Protein AF-A0A1B7W3X8-F1 (afdb_monomer_lite)

Radius of gyration: 17.3 Å; chains: 1; bounding box: 36×25×47 Å

Foldseek 3Di:
DDPVVQVVVCVVPNDCVVCVVCLVVVLVVLVVCLVCVVVLVVVCVVVVPPQLLVVQVVSQVVCVVVVHDRRDDDPSNPDDPPD

Secondary structure (DSSP, 8-state):
--HHHHHHHHHHS--HHHHHHHHHHHHHHHHHHHH-HHHHHHHHHHHT-S-HHHHHHHHHHHHHHTTPPPP---TGGG-----

Structure (mmCIF, N/CA/C/O backbone):
data_AF-A0A1B7W3X8-F1
#
_entry.id   AF-A0A1B7W3X8-F1
#
loop_
_atom_site.group_PDB
_atom_site.id
_atom_site.type_symbol
_atom_site.label_atom_id
_atom_site.label_alt_id
_atom_site.label_comp_id
_atom_site.label_asym_id
_atom_site.label_entity_id
_atom_site.label_seq_id
_atom_site.pdbx_PDB_ins_code
_atom_site.Cartn_x
_atom_site.Cartn_y
_atom_site.Cartn_z
_atom_site.occupancy
_atom_site.B_iso_or_equiv
_atom_site.auth_seq_id
_atom_site.auth_comp_id
_atom_site.auth_asym_id
_atom_site.auth_atom_id
_atom_site.pdbx_PDB_model_num
ATOM 1 N N . ILE A 1 1 ? 11.722 -10.213 -20.049 1.00 61.59 1 ILE A N 1
ATOM 2 C CA . ILE A 1 1 ? 11.130 -9.925 -21.380 1.00 61.59 1 ILE A CA 1
ATOM 3 C C . ILE A 1 1 ? 12.254 -10.020 -22.414 1.00 61.59 1 ILE A C 1
ATOM 5 O O . ILE A 1 1 ? 13.324 -9.500 -22.116 1.00 61.59 1 ILE A O 1
ATOM 9 N N . PRO A 1 2 ? 12.081 -10.709 -23.557 1.00 84.06 2 PRO A N 1
ATOM 10 C CA . PRO A 1 2 ? 13.113 -10.804 -24.593 1.00 84.06 2 PRO A CA 1
ATOM 11 C C . PRO A 1 2 ? 13.445 -9.437 -25.200 1.00 84.06 2 PRO A C 1
ATOM 13 O O . PRO A 1 2 ? 12.538 -8.680 -25.540 1.00 84.06 2 PRO A O 1
ATOM 16 N N . GLN A 1 3 ? 14.732 -9.150 -25.395 1.00 76.19 3 GLN A N 1
ATOM 17 C CA . GLN A 1 3 ? 15.209 -7.849 -25.878 1.00 76.19 3 GLN A CA 1
ATOM 18 C C . GLN A 1 3 ? 14.606 -7.462 -27.240 1.00 76.19 3 GLN A C 1
ATOM 20 O O . GLN A 1 3 ? 14.135 -6.342 -27.416 1.00 76.19 3 GLN A O 1
ATOM 25 N N . ALA A 1 4 ? 14.488 -8.427 -28.155 1.00 83.38 4 ALA A N 1
ATOM 26 C CA . ALA A 1 4 ? 13.883 -8.224 -29.471 1.00 83.38 4 ALA A CA 1
ATOM 27 C C . ALA A 1 4 ? 12.399 -7.800 -29.412 1.00 83.38 4 ALA A C 1
ATOM 29 O O . ALA A 1 4 ? 11.915 -7.092 -30.293 1.00 83.38 4 ALA A O 1
ATOM 30 N N . ALA A 1 5 ? 11.662 -8.217 -28.376 1.00 78.06 5 ALA A N 1
ATOM 31 C CA . ALA A 1 5 ? 10.271 -7.805 -28.186 1.00 78.06 5 ALA A CA 1
ATOM 32 C C . ALA A 1 5 ? 10.176 -6.358 -27.681 1.00 78.06 5 ALA A C 1
ATOM 34 O O . ALA A 1 5 ? 9.273 -5.629 -28.085 1.00 78.06 5 ALA A O 1
ATOM 35 N N . ILE A 1 6 ? 11.128 -5.942 -26.840 1.00 74.31 6 ILE A N 1
ATOM 36 C CA . ILE A 1 6 ? 11.230 -4.570 -26.333 1.00 74.31 6 ILE A CA 1
ATOM 37 C C . ILE A 1 6 ? 11.589 -3.619 -27.478 1.00 74.31 6 ILE A C 1
ATOM 39 O O . ILE A 1 6 ? 10.914 -2.618 -27.666 1.00 74.31 6 ILE A O 1
ATOM 43 N N . GLU A 1 7 ? 12.587 -3.964 -28.293 1.00 82.38 7 GLU A N 1
ATOM 44 C CA . GLU A 1 7 ? 13.025 -3.148 -29.436 1.00 82.38 7 GLU A CA 1
ATOM 45 C C . GLU A 1 7 ? 11.928 -2.968 -30.486 1.00 82.38 7 GLU A C 1
ATOM 47 O O . GLU A 1 7 ? 11.724 -1.864 -30.986 1.00 82.38 7 GLU A O 1
ATOM 52 N N . LYS A 1 8 ? 11.172 -4.032 -30.780 1.00 83.38 8 LYS A N 1
ATOM 53 C CA . LYS A 1 8 ? 10.024 -3.962 -31.691 1.00 83.38 8 LYS A CA 1
ATOM 54 C C . LYS A 1 8 ? 8.920 -3.045 -31.159 1.00 83.38 8 LYS A C 1
ATOM 56 O O . LYS A 1 8 ? 8.273 -2.358 -31.944 1.00 83.38 8 LYS A O 1
ATOM 61 N N . ALA A 1 9 ? 8.687 -3.059 -29.847 1.00 80.31 9 ALA A N 1
ATOM 62 C CA . ALA A 1 9 ? 7.703 -2.191 -29.219 1.00 80.31 9 ALA A CA 1
ATOM 63 C C . ALA A 1 9 ? 8.182 -0.729 -29.238 1.00 80.31 9 ALA A C 1
ATOM 65 O O . ALA A 1 9 ? 7.456 0.114 -29.753 1.00 80.31 9 ALA A O 1
ATOM 66 N N . GLU A 1 10 ? 9.429 -0.464 -28.824 1.00 81.06 10 GLU A N 1
ATOM 67 C CA . GLU A 1 10 ? 10.058 0.869 -28.860 1.00 81.06 10 GLU A CA 1
ATOM 68 C C . GLU A 1 10 ? 10.071 1.497 -30.257 1.00 81.06 10 GLU A C 1
ATOM 70 O O . GLU A 1 10 ? 9.853 2.700 -30.395 1.00 81.06 10 GLU A O 1
ATOM 75 N N . SER A 1 11 ? 10.321 0.704 -31.307 1.00 80.88 11 SER A N 1
ATOM 76 C CA . SER A 1 11 ? 10.344 1.220 -32.680 1.00 80.88 11 SER A CA 1
ATOM 77 C C . SER A 1 11 ? 8.951 1.566 -33.212 1.00 80.88 11 SER A C 1
ATOM 79 O O . SER A 1 11 ? 8.848 2.336 -34.166 1.00 80.88 11 SER A O 1
ATOM 81 N N . ALA A 1 12 ? 7.894 0.963 -32.663 1.00 81.88 12 ALA A N 1
ATOM 82 C CA . ALA A 1 12 ? 6.515 1.244 -33.047 1.00 81.88 12 ALA A CA 1
ATOM 83 C C . ALA A 1 12 ? 5.954 2.441 -32.265 1.00 81.88 12 ALA A C 1
ATOM 85 O O . ALA A 1 12 ? 5.205 3.244 -32.819 1.00 81.88 12 ALA A O 1
ATOM 86 N N . TYR A 1 13 ? 6.317 2.557 -30.986 1.00 66.62 13 TYR A N 1
ATOM 87 C CA . TYR A 1 13 ? 6.010 3.681 -30.107 1.00 66.62 13 TYR A CA 1
ATOM 88 C C . TYR A 1 13 ? 6.951 3.645 -28.889 1.00 66.62 13 TYR A C 1
ATOM 90 O O . TYR A 1 13 ? 7.261 2.564 -28.401 1.00 66.62 13 TYR A O 1
ATOM 98 N N . PRO A 1 14 ? 7.399 4.788 -28.345 1.00 70.94 14 PRO A N 1
ATOM 99 C CA . PRO A 1 14 ? 8.248 4.783 -27.156 1.00 70.94 14 PRO A CA 1
ATOM 100 C C . PRO A 1 14 ? 7.473 4.240 -25.946 1.00 70.94 14 PRO A C 1
ATOM 102 O O . PRO A 1 14 ? 6.487 4.841 -25.519 1.00 70.94 14 PRO A O 1
ATOM 105 N N . VAL A 1 15 ? 7.914 3.111 -25.386 1.00 71.50 15 VAL A N 1
ATOM 106 C CA . VAL A 1 15 ? 7.230 2.384 -24.296 1.00 71.50 15 VAL A CA 1
ATOM 107 C C . VAL A 1 15 ? 8.010 2.482 -22.987 1.00 71.50 15 VAL A C 1
ATOM 109 O O . VAL A 1 15 ? 7.423 2.598 -21.914 1.00 71.50 15 VAL A O 1
ATOM 112 N N . ILE A 1 16 ? 9.339 2.502 -23.057 1.00 69.44 16 ILE A N 1
ATOM 113 C CA . ILE A 1 16 ? 10.252 2.480 -21.920 1.00 69.44 16 ILE A CA 1
ATOM 114 C C . ILE A 1 16 ? 10.155 3.775 -21.123 1.00 69.44 16 ILE A C 1
ATOM 116 O O . ILE A 1 16 ? 10.146 3.719 -19.902 1.00 69.44 16 ILE A O 1
ATOM 120 N N . GLU A 1 17 ? 10.098 4.935 -21.772 1.00 67.56 17 GLU A N 1
ATOM 121 C CA . GLU A 1 17 ? 9.987 6.242 -21.102 1.00 67.56 17 GLU A CA 1
ATOM 122 C C . GLU A 1 17 ? 8.661 6.385 -20.326 1.00 67.56 17 GLU A C 1
ATOM 124 O O . GLU A 1 17 ? 8.706 6.687 -19.129 1.00 67.56 17 GLU A O 1
ATOM 129 N N . PRO A 1 18 ? 7.489 6.096 -20.931 1.00 63.84 18 PRO A N 1
ATOM 130 C CA . PRO A 1 18 ? 6.217 6.054 -20.211 1.00 63.84 18 PRO A CA 1
ATOM 131 C C . PRO A 1 18 ? 6.200 5.033 -19.073 1.00 63.84 18 PRO A C 1
ATOM 133 O O . PRO A 1 18 ? 5.788 5.373 -17.967 1.00 63.84 18 PRO A O 1
ATOM 136 N N . LEU A 1 19 ? 6.710 3.816 -19.296 1.00 60.69 19 LEU A N 1
ATOM 137 C CA . LEU A 1 19 ? 6.788 2.783 -18.257 1.00 60.69 19 LEU A CA 1
ATOM 138 C C . LEU A 1 19 ? 7.732 3.190 -17.119 1.00 60.69 19 LEU A C 1
ATOM 140 O O . LEU A 1 19 ? 7.397 3.035 -15.950 1.00 60.69 19 LEU A O 1
ATOM 144 N N . LYS A 1 20 ? 8.891 3.775 -17.434 1.00 60.84 20 LYS A N 1
ATOM 145 C CA . LYS A 1 20 ? 9.841 4.307 -16.445 1.00 60.84 20 LYS A CA 1
ATOM 146 C C . LYS A 1 20 ? 9.301 5.500 -15.676 1.00 60.84 20 LYS A C 1
ATOM 148 O O . LYS A 1 20 ? 9.864 5.796 -14.634 1.00 60.84 20 LYS A O 1
ATOM 153 N N . LYS A 1 21 ? 8.284 6.205 -16.169 1.00 62.66 21 LYS A N 1
ATOM 154 C CA . LYS A 1 21 ? 7.591 7.253 -15.411 1.00 62.66 21 LYS A CA 1
ATOM 155 C C . LYS A 1 21 ? 6.479 6.642 -14.565 1.00 62.66 21 LYS A C 1
ATOM 157 O O . LYS A 1 21 ? 6.446 6.888 -13.369 1.00 62.66 21 LYS A O 1
ATOM 162 N N . ALA A 1 22 ? 5.655 5.774 -15.148 1.00 59.94 22 ALA A N 1
ATOM 163 C CA . ALA A 1 22 ? 4.560 5.101 -14.457 1.00 59.94 22 ALA A CA 1
ATOM 164 C C . ALA A 1 22 ? 5.045 4.257 -13.266 1.00 59.94 22 ALA A C 1
ATOM 166 O O . ALA A 1 22 ? 4.585 4.472 -12.154 1.00 59.94 22 ALA A O 1
ATOM 167 N N . ILE A 1 23 ? 6.047 3.391 -13.453 1.00 59.28 23 ILE A N 1
ATOM 168 C CA . ILE A 1 23 ? 6.533 2.461 -12.418 1.00 59.28 23 ILE A CA 1
ATOM 169 C C . ILE A 1 23 ? 7.006 3.173 -11.133 1.00 59.28 23 ILE A C 1
ATOM 171 O O . ILE A 1 23 ? 6.541 2.817 -10.047 1.00 59.28 23 ILE A O 1
ATOM 175 N N . PRO A 1 24 ? 7.922 4.164 -11.175 1.00 61.28 24 PRO A N 1
ATOM 176 C CA . PRO A 1 24 ? 8.280 4.893 -9.969 1.00 61.28 24 PRO A CA 1
ATOM 177 C C . PRO A 1 24 ? 7.091 5.683 -9.431 1.00 61.28 24 PRO A C 1
ATOM 179 O O . PRO A 1 24 ? 6.905 5.679 -8.220 1.00 61.28 24 PRO A O 1
ATOM 182 N N . THR A 1 25 ? 6.273 6.314 -10.278 1.00 65.88 25 THR A N 1
ATOM 183 C CA . THR A 1 25 ? 5.120 7.102 -9.818 1.00 65.88 25 THR A CA 1
ATOM 184 C C . THR A 1 25 ? 4.086 6.251 -9.079 1.00 65.88 25 THR A C 1
ATOM 186 O O . THR A 1 25 ? 3.632 6.665 -8.017 1.00 65.88 25 THR A O 1
ATOM 189 N N . GLU A 1 26 ? 3.767 5.056 -9.569 1.00 68.19 26 GLU A N 1
ATOM 190 C CA . GLU A 1 26 ? 2.846 4.108 -8.933 1.00 68.19 26 GLU A CA 1
ATOM 191 C C . GLU A 1 26 ? 3.396 3.624 -7.593 1.00 68.19 26 GLU A C 1
ATOM 193 O O . GLU A 1 26 ? 2.722 3.736 -6.568 1.00 68.19 26 GLU A O 1
ATOM 198 N N . ARG A 1 27 ? 4.664 3.191 -7.562 1.00 75.88 27 ARG A N 1
ATOM 199 C CA . ARG A 1 27 ? 5.331 2.784 -6.319 1.00 75.88 27 ARG A CA 1
ATOM 200 C C . ARG A 1 27 ? 5.353 3.917 -5.290 1.00 75.88 27 ARG A C 1
ATOM 202 O O . ARG A 1 27 ? 5.105 3.679 -4.110 1.00 75.88 27 ARG A O 1
ATOM 209 N N . PHE A 1 28 ? 5.648 5.147 -5.719 1.00 77.88 28 PHE A N 1
ATOM 210 C CA . PHE A 1 28 ? 5.645 6.320 -4.841 1.00 77.88 28 PHE A CA 1
ATOM 211 C C . PHE A 1 28 ? 4.238 6.671 -4.358 1.00 77.88 28 PHE A C 1
ATOM 213 O O . PHE A 1 28 ? 4.086 7.015 -3.190 1.00 77.88 28 PHE A O 1
ATOM 220 N N . ALA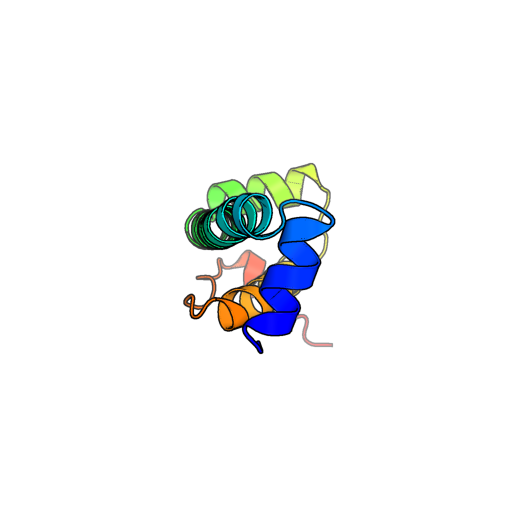 A 1 29 ? 3.217 6.558 -5.207 1.00 78.88 29 ALA A N 1
ATOM 221 C CA . ALA A 1 29 ? 1.831 6.822 -4.835 1.00 78.88 29 ALA A CA 1
ATOM 222 C C . ALA A 1 29 ? 1.316 5.803 -3.811 1.00 78.88 29 ALA A C 1
ATOM 224 O O . ALA A 1 29 ? 0.733 6.202 -2.803 1.00 78.88 29 ALA A O 1
ATOM 225 N N . ILE A 1 30 ? 1.600 4.511 -4.018 1.00 83.94 30 ILE A N 1
ATOM 226 C CA . ILE A 1 30 ? 1.271 3.448 -3.061 1.00 83.94 30 ILE A CA 1
ATOM 227 C C . ILE A 1 30 ? 1.989 3.722 -1.740 1.00 83.94 30 ILE A C 1
ATOM 229 O O . ILE A 1 30 ? 1.334 3.878 -0.714 1.00 83.94 30 ILE A O 1
ATOM 233 N N . ALA A 1 31 ? 3.314 3.899 -1.759 1.00 83.81 31 ALA A N 1
ATOM 234 C CA . ALA A 1 31 ? 4.084 4.165 -0.545 1.00 83.81 31 ALA A CA 1
ATOM 235 C C . ALA A 1 31 ? 3.620 5.441 0.184 1.00 83.81 31 ALA A C 1
ATOM 237 O O . ALA A 1 31 ? 3.573 5.476 1.416 1.00 83.81 31 ALA A O 1
ATOM 238 N N . PHE A 1 32 ? 3.252 6.493 -0.550 1.00 84.88 32 PHE A N 1
ATOM 239 C CA . PHE A 1 32 ? 2.683 7.706 0.027 1.00 84.88 32 PHE A CA 1
ATOM 240 C C . PHE A 1 32 ? 1.358 7.397 0.725 1.00 84.88 32 PHE A C 1
ATOM 242 O O . PHE A 1 32 ? 1.206 7.691 1.910 1.00 84.88 32 PHE A O 1
ATOM 249 N N . PHE A 1 33 ? 0.426 6.748 0.030 1.00 86.69 33 PHE A N 1
ATOM 250 C CA . PHE A 1 33 ? -0.882 6.409 0.579 1.00 86.69 33 PHE A CA 1
ATOM 251 C C . PHE A 1 33 ? -0.765 5.516 1.825 1.00 86.69 33 PHE A C 1
ATOM 253 O O . PHE A 1 33 ? -1.418 5.771 2.838 1.00 86.69 33 PHE A O 1
ATOM 260 N N . GLN A 1 34 ? 0.140 4.533 1.809 1.00 86.94 34 GLN A N 1
ATOM 261 C CA . GLN A 1 34 ? 0.395 3.628 2.933 1.00 86.94 34 GLN A CA 1
ATOM 262 C C . GLN A 1 34 ? 0.900 4.342 4.195 1.00 86.94 34 GLN A C 1
ATOM 264 O O . GLN A 1 34 ? 0.527 3.968 5.307 1.00 86.94 34 GLN A O 1
ATOM 269 N N . ASN A 1 35 ? 1.704 5.396 4.043 1.00 88.62 35 ASN A N 1
ATOM 270 C CA . ASN A 1 35 ? 2.332 6.095 5.170 1.00 88.62 35 ASN A CA 1
ATOM 271 C C . ASN A 1 35 ? 1.554 7.325 5.671 1.00 88.62 35 ASN A C 1
ATOM 273 O O . ASN A 1 35 ? 1.965 7.942 6.651 1.00 88.62 35 ASN A O 1
ATOM 277 N N . HIS A 1 36 ? 0.435 7.688 5.036 1.00 89.69 36 HIS A N 1
ATOM 278 C CA . HIS A 1 36 ? -0.333 8.892 5.381 1.00 89.69 36 HIS A CA 1
ATOM 279 C C . HIS A 1 36 ? -1.782 8.560 5.783 1.00 89.69 36 HIS A C 1
ATOM 281 O O . HIS A 1 36 ? -2.706 8.879 5.033 1.00 89.69 36 HIS A O 1
ATOM 287 N N . PRO A 1 37 ? -2.025 7.976 6.974 1.00 90.25 37 PRO A N 1
ATOM 288 C CA . PRO A 1 37 ? -3.368 7.581 7.422 1.00 90.25 37 PRO A CA 1
ATOM 289 C C . PRO A 1 37 ? -4.382 8.736 7.394 1.00 90.25 37 PRO A C 1
ATOM 291 O O . PRO A 1 37 ? -5.467 8.591 6.845 1.00 90.25 37 PRO A O 1
ATOM 294 N N . ASN A 1 38 ? -3.987 9.937 7.830 1.00 89.12 38 ASN A N 1
ATOM 295 C CA . ASN A 1 38 ? -4.853 11.125 7.785 1.00 89.12 38 ASN A CA 1
ATOM 296 C C . ASN A 1 38 ? -5.270 11.527 6.359 1.00 89.12 38 ASN A C 1
ATOM 298 O O . ASN A 1 38 ? -6.313 12.150 6.163 1.00 89.12 38 ASN A O 1
ATOM 302 N N . TYR A 1 39 ? -4.419 11.258 5.365 1.00 87.56 39 TYR A N 1
ATOM 303 C CA . TYR A 1 39 ? -4.741 11.518 3.964 1.00 87.56 39 TYR A CA 1
ATOM 304 C C . TYR A 1 39 ? -5.733 10.477 3.446 1.00 87.56 39 TYR A C 1
ATOM 306 O O . TYR A 1 39 ? -6.723 10.849 2.820 1.00 87.56 39 TYR A O 1
ATOM 314 N N . ARG A 1 40 ? -5.521 9.199 3.785 1.00 91.19 40 ARG A N 1
ATOM 315 C CA . ARG A 1 40 ? -6.452 8.118 3.446 1.00 91.19 40 ARG A CA 1
ATOM 316 C C . ARG A 1 40 ? -7.842 8.362 4.016 1.00 91.19 40 ARG A C 1
ATOM 318 O O . ARG A 1 40 ? -8.805 8.312 3.262 1.00 91.19 40 ARG A O 1
ATOM 325 N N . ASP A 1 41 ? -7.939 8.726 5.294 1.00 89.56 41 ASP A N 1
ATOM 326 C CA . ASP A 1 41 ? -9.219 9.021 5.948 1.00 89.56 41 ASP A CA 1
ATOM 327 C C . ASP A 1 41 ? -9.985 10.140 5.225 1.00 89.56 41 ASP A C 1
ATOM 329 O O . ASP A 1 41 ? -11.189 10.027 4.990 1.00 89.56 41 ASP A O 1
ATOM 333 N N . LYS A 1 42 ? -9.287 11.201 4.793 1.00 88.38 42 LYS A N 1
ATOM 334 C CA . LYS A 1 42 ? -9.889 12.270 3.978 1.00 88.38 42 LYS A CA 1
ATOM 335 C C . LYS A 1 42 ? -10.382 11.750 2.632 1.00 88.38 42 LYS A C 1
ATOM 337 O O . LYS A 1 42 ? -11.468 12.135 2.209 1.00 88.38 42 LYS A O 1
ATOM 342 N N . CYS A 1 43 ? -9.607 10.894 1.967 1.00 87.88 43 CYS A N 1
ATOM 343 C CA . CYS A 1 43 ? -10.012 10.272 0.709 1.00 87.88 43 CYS A CA 1
ATOM 344 C C . CYS A 1 43 ? -11.248 9.387 0.898 1.00 87.88 43 CYS A C 1
ATOM 346 O O . CYS A 1 43 ? -12.202 9.523 0.138 1.00 87.88 43 CYS A O 1
ATOM 348 N N . PHE A 1 44 ? -11.269 8.532 1.921 1.00 89.88 44 PHE A N 1
ATOM 349 C CA . PHE A 1 44 ? -12.402 7.653 2.207 1.00 89.88 44 PHE A CA 1
ATOM 350 C C . PHE A 1 44 ? -13.669 8.445 2.522 1.00 89.88 44 PHE A C 1
ATOM 352 O O . PHE A 1 44 ? -14.721 8.148 1.961 1.00 89.88 44 PHE A O 1
ATOM 359 N N . ALA A 1 45 ? -13.559 9.496 3.338 1.00 89.31 45 ALA A N 1
ATOM 360 C CA . ALA A 1 45 ? -14.680 10.375 3.648 1.00 89.31 45 ALA A CA 1
ATOM 361 C C . ALA A 1 45 ? -15.190 11.123 2.406 1.00 89.31 45 ALA A C 1
ATOM 363 O O . ALA A 1 45 ? -16.392 11.144 2.151 1.00 89.31 45 ALA A O 1
ATOM 364 N N . ALA A 1 46 ? -14.289 11.707 1.610 1.00 90.94 46 ALA A N 1
ATOM 365 C CA . ALA A 1 46 ? -14.657 12.467 0.415 1.00 90.94 46 ALA A CA 1
ATOM 366 C C . ALA A 1 46 ? -15.294 11.592 -0.676 1.00 90.94 46 ALA A C 1
ATOM 368 O O . ALA A 1 46 ? -16.167 12.058 -1.403 1.00 90.94 46 ALA A O 1
ATOM 369 N N . LEU A 1 47 ? -14.859 10.335 -0.786 1.00 88.56 47 LEU A N 1
ATOM 370 C CA . LEU A 1 47 ? -15.358 9.373 -1.770 1.00 88.56 47 LEU A CA 1
ATOM 371 C C . LEU A 1 47 ? -16.534 8.529 -1.251 1.00 88.56 47 LEU A C 1
ATOM 373 O O . LEU A 1 47 ? -17.066 7.721 -2.006 1.00 88.56 47 LEU A O 1
ATOM 377 N N . GLY A 1 48 ? -16.940 8.698 0.012 1.00 90.31 48 GLY A N 1
ATOM 378 C CA . GLY A 1 48 ? -18.030 7.924 0.613 1.00 90.31 48 GLY A CA 1
ATOM 379 C C . GLY A 1 48 ? -17.741 6.422 0.684 1.00 90.31 48 GLY A C 1
ATOM 380 O O . GLY A 1 48 ? -18.642 5.609 0.490 1.00 90.31 48 GLY A O 1
ATOM 381 N N . ILE A 1 49 ? -16.483 6.040 0.919 1.00 87.50 49 ILE A N 1
ATOM 382 C CA . ILE A 1 49 ? -16.075 4.633 0.986 1.00 87.50 49 ILE A CA 1
ATOM 383 C C . ILE A 1 49 ? -16.648 3.992 2.252 1.00 87.50 49 ILE A C 1
ATOM 385 O O . ILE A 1 49 ? -16.279 4.362 3.365 1.00 87.50 49 ILE A O 1
ATOM 389 N N . ALA A 1 50 ? -17.526 3.005 2.067 1.00 87.50 50 ALA A N 1
ATOM 390 C CA . ALA A 1 50 ? -18.173 2.280 3.159 1.00 87.50 50 ALA A CA 1
ATOM 391 C C . ALA A 1 50 ? -17.234 1.283 3.860 1.00 87.50 50 ALA A C 1
ATOM 393 O O . ALA A 1 50 ? -17.324 1.104 5.070 1.00 87.50 50 ALA A O 1
ATOM 394 N N . GLU A 1 51 ? -16.307 0.675 3.111 1.00 88.81 51 GLU A N 1
ATOM 395 C CA . GLU A 1 51 ? -15.415 -0.382 3.607 1.00 88.81 51 GLU A CA 1
ATOM 396 C C . GLU A 1 51 ? -13.932 -0.067 3.325 1.00 88.81 51 GLU A C 1
ATOM 398 O O . GLU A 1 51 ? -13.337 -0.598 2.381 1.00 88.81 51 GLU A O 1
ATOM 403 N N . PRO A 1 52 ? -13.297 0.806 4.130 1.00 88.69 52 PRO A N 1
ATOM 404 C CA . PRO A 1 52 ? -11.879 1.145 3.985 1.00 88.69 52 PRO A CA 1
ATOM 405 C C . PRO A 1 52 ? -10.934 -0.063 4.065 1.00 88.69 52 PRO A C 1
ATOM 407 O O . PRO A 1 52 ? -9.891 -0.074 3.412 1.00 88.69 52 PRO A O 1
ATOM 410 N N . SER A 1 53 ? -11.306 -1.092 4.831 1.00 89.88 53 SER A N 1
ATOM 411 C CA . SER A 1 53 ? -10.540 -2.333 4.998 1.00 89.88 53 SER A CA 1
ATOM 412 C C . SER A 1 53 ? -10.298 -3.045 3.663 1.00 89.88 53 SER A C 1
ATOM 414 O O . SER A 1 53 ? -9.146 -3.330 3.334 1.00 89.88 53 SER A O 1
ATOM 416 N N . LYS A 1 54 ? -11.345 -3.229 2.846 1.00 89.62 54 LYS A N 1
ATOM 417 C CA . LYS A 1 54 ? -11.254 -3.856 1.514 1.00 89.62 54 LYS A CA 1
ATOM 418 C C . LYS A 1 54 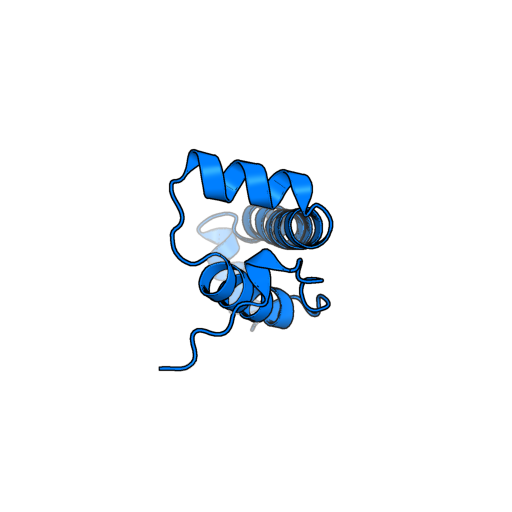? -10.394 -3.054 0.539 1.00 89.62 54 LYS A C 1
ATOM 420 O O . LYS A 1 54 ? -9.669 -3.630 -0.271 1.00 89.62 54 LYS A O 1
ATOM 425 N N . ILE A 1 55 ? -10.447 -1.722 0.613 1.00 89.94 55 ILE A N 1
ATOM 426 C CA . ILE A 1 55 ? -9.589 -0.866 -0.218 1.00 89.94 55 ILE A CA 1
ATOM 427 C C . ILE A 1 55 ? -8.121 -1.064 0.157 1.00 89.94 55 ILE A C 1
ATOM 429 O O . ILE A 1 55 ? -7.271 -1.203 -0.721 1.00 89.94 55 ILE A O 1
ATOM 433 N N . ILE A 1 56 ? -7.819 -1.121 1.454 1.00 90.25 56 ILE A N 1
ATOM 434 C CA . ILE A 1 56 ? -6.450 -1.337 1.924 1.00 90.25 56 ILE A CA 1
ATOM 435 C C . ILE A 1 56 ? -5.960 -2.750 1.614 1.00 90.25 56 ILE A C 1
ATOM 437 O O . ILE A 1 56 ? -4.794 -2.896 1.260 1.00 90.25 56 ILE A O 1
ATOM 441 N N . ASP A 1 57 ? -6.828 -3.764 1.635 1.00 90.75 57 ASP A N 1
ATOM 442 C CA . ASP A 1 57 ? -6.482 -5.108 1.155 1.00 90.75 57 ASP A CA 1
ATOM 443 C C . ASP A 1 57 ? -6.022 -5.077 -0.309 1.00 90.75 57 ASP A C 1
ATOM 445 O O . ASP A 1 57 ? -4.979 -5.635 -0.644 1.00 90.75 57 ASP A O 1
ATOM 449 N N . GLY A 1 58 ? -6.749 -4.366 -1.177 1.00 89.25 58 GLY A N 1
ATOM 450 C CA . GLY A 1 58 ? -6.356 -4.184 -2.577 1.00 89.25 58 GLY A CA 1
ATOM 451 C C . GLY A 1 58 ? -5.023 -3.446 -2.733 1.00 89.25 58 GLY A C 1
ATOM 452 O O . GLY A 1 58 ? -4.191 -3.823 -3.557 1.00 89.25 58 GLY A O 1
ATOM 453 N N . ILE A 1 59 ? -4.781 -2.424 -1.911 1.00 89.00 59 ILE A N 1
ATOM 454 C CA . ILE A 1 59 ? -3.512 -1.684 -1.908 1.00 89.00 59 ILE A CA 1
ATOM 455 C C . ILE A 1 59 ? -2.359 -2.558 -1.415 1.00 89.00 59 ILE A C 1
ATOM 457 O O . ILE A 1 59 ? -1.276 -2.486 -1.985 1.00 89.00 59 ILE A O 1
ATOM 461 N N . ASP A 1 60 ? -2.582 -3.410 -0.415 1.00 90.81 60 ASP A N 1
ATOM 462 C CA . ASP A 1 60 ? -1.585 -4.363 0.074 1.00 90.81 60 ASP A CA 1
ATOM 463 C C . ASP A 1 60 ? -1.233 -5.415 -0.990 1.00 90.81 60 ASP A C 1
ATOM 465 O O . ASP A 1 60 ? -0.069 -5.806 -1.096 1.00 90.81 60 ASP A O 1
ATOM 469 N N . LEU A 1 61 ? -2.206 -5.843 -1.805 1.00 91.00 61 LEU A N 1
ATOM 470 C CA . LEU A 1 61 ? -1.959 -6.728 -2.948 1.00 91.00 61 LEU A CA 1
ATOM 471 C C . LEU A 1 61 ? -1.091 -6.038 -4.009 1.00 91.00 61 LEU A C 1
ATOM 473 O O . LEU A 1 61 ? -0.083 -6.601 -4.421 1.00 91.00 61 LEU A O 1
ATOM 477 N N . MET A 1 62 ? -1.410 -4.793 -4.379 1.00 87.19 62 MET A N 1
ATOM 478 C CA . MET A 1 62 ? -0.580 -4.022 -5.317 1.00 87.19 62 MET A CA 1
ATOM 479 C C . MET A 1 62 ? 0.812 -3.721 -4.745 1.00 87.19 62 MET A C 1
ATOM 481 O O . MET A 1 62 ? 1.809 -3.754 -5.458 1.00 87.19 62 MET A O 1
ATOM 485 N N . ALA A 1 63 ? 0.911 -3.436 -3.446 1.00 87.69 63 ALA A N 1
ATOM 486 C CA . ALA A 1 63 ? 2.178 -3.197 -2.765 1.00 87.69 63 ALA A CA 1
ATOM 487 C C . ALA A 1 63 ? 3.102 -4.424 -2.831 1.0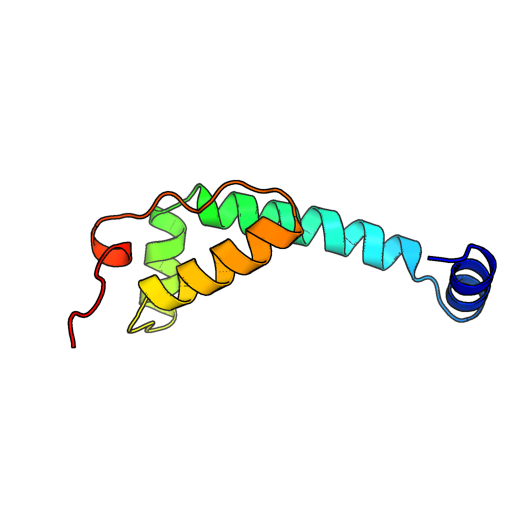0 87.69 63 ALA A C 1
ATOM 489 O O . ALA A 1 63 ? 4.315 -4.262 -2.993 1.00 87.69 63 ALA A O 1
ATOM 490 N N . ALA A 1 64 ? 2.536 -5.635 -2.760 1.00 88.75 64 ALA A N 1
ATOM 491 C CA . ALA A 1 64 ? 3.287 -6.879 -2.887 1.00 88.75 64 ALA A CA 1
ATOM 492 C C . ALA A 1 64 ? 3.972 -7.006 -4.258 1.00 88.75 64 ALA A C 1
ATOM 494 O O . ALA A 1 64 ? 5.134 -7.407 -4.307 1.00 88.75 64 ALA A O 1
ATOM 495 N N . ASP A 1 65 ? 3.315 -6.575 -5.340 1.00 87.38 65 ASP A N 1
ATOM 496 C CA . ASP A 1 65 ? 3.890 -6.579 -6.696 1.00 87.38 65 ASP A CA 1
ATOM 497 C C . ASP A 1 65 ? 5.115 -5.653 -6.824 1.00 87.38 65 ASP A C 1
ATOM 499 O O . ASP A 1 65 ? 5.989 -5.860 -7.669 1.00 87.38 65 ASP A O 1
ATOM 503 N N . PHE A 1 66 ? 5.214 -4.646 -5.950 1.00 83.88 66 PHE A N 1
ATOM 504 C CA . PHE A 1 66 ? 6.321 -3.690 -5.901 1.00 83.88 66 PHE A CA 1
ATOM 505 C C . PHE A 1 66 ? 7.324 -3.943 -4.763 1.00 83.88 66 PHE A C 1
ATOM 507 O O . PHE A 1 66 ? 8.185 -3.089 -4.521 1.00 83.88 66 PHE A O 1
ATOM 514 N N . ASN A 1 67 ? 7.244 -5.084 -4.065 1.00 85.94 67 ASN A N 1
ATOM 515 C CA . ASN A 1 67 ? 8.040 -5.397 -2.868 1.00 85.94 67 ASN A CA 1
ATOM 516 C C . ASN A 1 67 ? 7.958 -4.311 -1.772 1.00 85.94 67 ASN A C 1
ATOM 518 O O . ASN A 1 67 ? 8.929 -4.052 -1.055 1.00 85.94 67 ASN A O 1
ATOM 522 N N . LEU A 1 68 ? 6.808 -3.650 -1.647 1.00 85.31 68 LEU A N 1
ATOM 523 C CA . LEU A 1 68 ? 6.537 -2.701 -0.573 1.00 85.31 68 LEU A CA 1
ATOM 524 C C . LEU A 1 68 ? 5.964 -3.427 0.653 1.00 85.31 68 LEU A C 1
ATOM 526 O O . LEU A 1 68 ? 5.370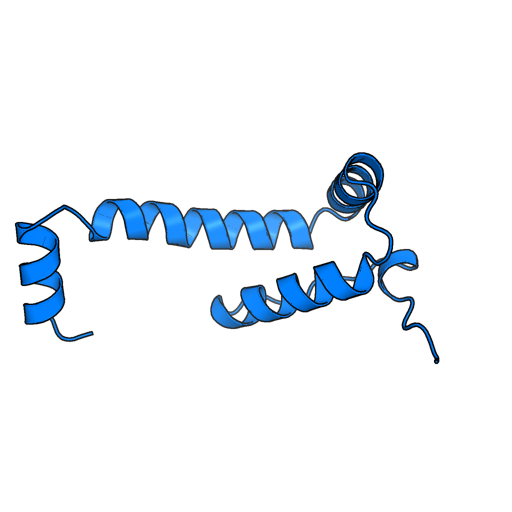 -4.501 0.554 1.00 85.31 68 LEU A O 1
ATOM 530 N N . ASN A 1 69 ? 6.143 -2.829 1.832 1.00 88.69 69 ASN A N 1
ATOM 531 C CA . ASN A 1 69 ? 5.554 -3.350 3.065 1.00 88.69 69 ASN A CA 1
ATOM 532 C C . ASN A 1 69 ? 4.028 -3.196 3.049 1.00 88.69 69 ASN A C 1
ATOM 534 O O . ASN A 1 69 ? 3.491 -2.334 2.356 1.00 88.69 69 ASN A O 1
ATOM 538 N N . LYS A 1 70 ? 3.329 -3.996 3.861 1.00 89.12 70 LYS A N 1
ATOM 539 C CA . LYS A 1 70 ? 1.887 -3.825 4.078 1.00 89.12 70 LYS A CA 1
ATOM 540 C C . LYS A 1 70 ? 1.574 -2.484 4.733 1.00 89.12 70 LYS A C 1
ATOM 542 O O . LYS A 1 70 ? 2.363 -1.955 5.517 1.00 89.12 70 LYS A O 1
ATOM 547 N N . THR A 1 71 ? 0.384 -1.984 4.442 1.00 89.81 71 THR A N 1
ATOM 548 C CA . THR A 1 71 ? -0.148 -0.740 4.984 1.00 89.81 71 THR A CA 1
ATOM 549 C C . THR A 1 71 ? -0.344 -0.861 6.497 1.00 89.81 71 THR A C 1
ATOM 551 O O . THR A 1 71 ? -1.073 -1.749 6.950 1.00 89.81 71 THR A O 1
ATOM 554 N N . PRO A 1 72 ? 0.244 0.036 7.307 1.00 89.06 72 PRO A N 1
ATOM 555 C CA . PRO A 1 72 ? -0.095 0.147 8.718 1.00 89.06 72 PRO A CA 1
ATOM 556 C C . PRO A 1 72 ? -1.544 0.624 8.854 1.00 89.06 72 PRO A C 1
ATOM 558 O O . PRO A 1 72 ? -1.874 1.748 8.455 1.00 89.06 72 PRO A O 1
ATOM 561 N N . ARG A 1 73 ? -2.404 -0.248 9.386 1.00 88.44 73 ARG A N 1
ATOM 562 C CA . ARG A 1 73 ? -3.843 0.007 9.505 1.00 88.44 73 ARG A CA 1
ATOM 563 C C . ARG A 1 73 ? -4.162 0.824 10.746 1.00 88.44 73 ARG A C 1
ATOM 565 O O . ARG A 1 73 ? -3.617 0.583 11.823 1.00 88.44 73 ARG A O 1
ATOM 572 N N . THR A 1 74 ? -5.081 1.766 10.601 1.00 86.81 74 THR A N 1
ATOM 573 C CA . THR A 1 74 ? -5.749 2.431 11.720 1.00 86.81 74 THR A CA 1
ATOM 574 C C . THR A 1 74 ? -6.863 1.539 12.285 1.00 86.81 74 THR A C 1
ATOM 576 O O . THR A 1 74 ? -7.188 0.475 11.748 1.00 86.81 74 THR A O 1
ATOM 579 N N . PHE A 1 75 ? -7.472 1.961 13.395 1.00 80.56 75 P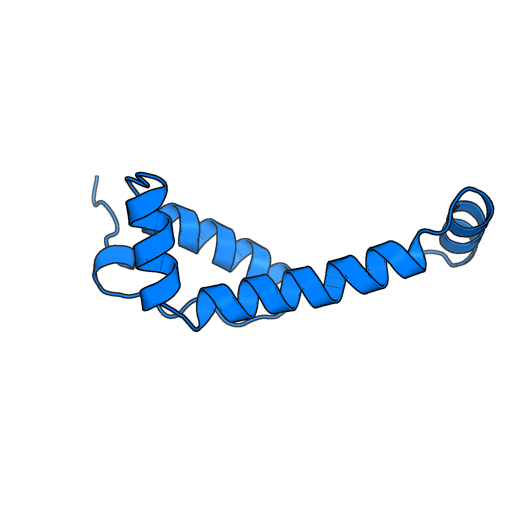HE A N 1
ATOM 580 C CA . PHE A 1 75 ? -8.560 1.213 14.033 1.00 80.56 75 PHE A CA 1
ATOM 581 C C . PHE A 1 75 ? -9.788 1.055 13.117 1.00 80.56 75 PHE A C 1
ATOM 583 O O . PHE A 1 75 ? -10.372 -0.024 13.054 1.00 80.56 75 PHE A O 1
ATOM 590 N N . SER A 1 76 ? -10.153 2.100 12.366 1.00 77.12 76 SER A N 1
ATOM 591 C CA . SER A 1 76 ? -11.258 2.072 11.394 1.00 77.12 76 SER A CA 1
ATOM 592 C C . SER A 1 76 ? -10.981 1.132 10.218 1.00 77.12 76 SER A C 1
ATOM 594 O O . SER A 1 76 ? -11.899 0.501 9.705 1.00 77.12 76 SER A O 1
ATOM 596 N N . GLU A 1 77 ? -9.716 1.000 9.830 1.00 82.88 77 GLU A N 1
ATOM 597 C CA . GLU A 1 77 ? -9.244 0.172 8.714 1.00 82.88 77 GLU A CA 1
ATOM 598 C C . GL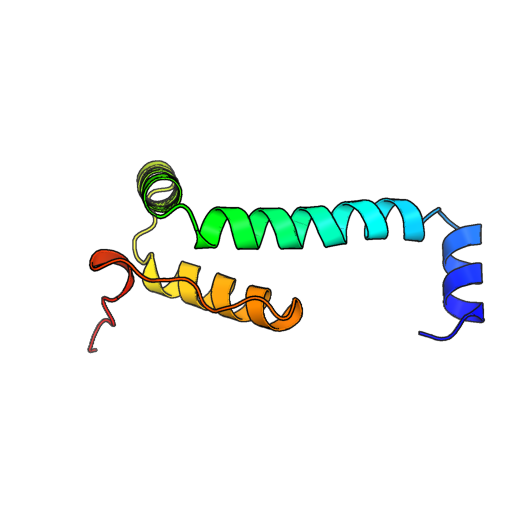U A 1 77 ? -9.046 -1.309 9.090 1.00 82.88 77 GLU A C 1
ATOM 600 O O . GLU A 1 77 ? -8.890 -2.164 8.217 1.00 82.88 77 GLU A O 1
ATOM 605 N N . SER A 1 78 ? -9.038 -1.611 10.391 1.00 77.38 78 SER A N 1
ATOM 606 C CA . SER A 1 78 ? -8.833 -2.958 10.941 1.00 77.38 78 SER A CA 1
ATOM 607 C C . SER A 1 78 ? -10.138 -3.696 11.249 1.00 77.38 78 SER A C 1
ATOM 609 O O . SER A 1 78 ? -10.097 -4.833 11.716 1.00 77.38 78 SER A O 1
ATOM 611 N N . ARG A 1 79 ? -11.301 -3.070 11.019 1.00 65.75 79 ARG A N 1
ATOM 612 C CA . ARG A 1 79 ? -12.599 -3.731 11.196 1.00 65.75 79 ARG A CA 1
ATOM 613 C C . ARG A 1 79 ? -12.771 -4.796 10.117 1.00 65.75 79 ARG A C 1
ATOM 615 O O . ARG A 1 79 ? -13.083 -4.500 8.969 1.00 65.75 79 ARG A O 1
ATOM 622 N N . GLN A 1 80 ? -12.517 -6.035 10.515 1.00 55.19 80 GLN A N 1
ATOM 623 C CA . GLN A 1 80 ? -12.966 -7.221 9.812 1.00 55.19 80 GLN A CA 1
ATOM 624 C C . GLN A 1 80 ? -14.430 -7.397 10.208 1.00 55.19 80 GLN A C 1
ATOM 626 O O . GLN A 1 80 ? -14.722 -7.634 11.384 1.00 55.19 80 GLN A O 1
ATOM 631 N N . ASP A 1 81 ? -15.345 -7.180 9.266 1.00 51.22 81 ASP A N 1
ATOM 632 C CA . ASP A 1 81 ? -16.741 -7.535 9.478 1.00 51.22 81 ASP A CA 1
ATOM 633 C C . ASP A 1 81 ? -16.773 -9.051 9.699 1.00 51.22 81 ASP A C 1
ATOM 635 O O . ASP A 1 81 ? -16.441 -9.842 8.816 1.00 51.22 81 ASP A O 1
ATOM 639 N N . TRP A 1 82 ? -17.025 -9.445 10.945 1.00 47.59 82 TRP A N 1
ATOM 640 C CA . TRP A 1 82 ? -17.365 -10.813 11.280 1.00 47.59 82 TRP A CA 1
ATOM 641 C C . TRP A 1 82 ? -18.816 -10.985 10.828 1.00 47.59 82 TRP A C 1
ATOM 643 O O . TRP A 1 82 ? -19.745 -10.566 11.509 1.00 47.59 82 TRP A O 1
ATOM 653 N N . GLU A 1 83 ? -19.007 -11.528 9.635 1.00 39.59 83 GLU A N 1
ATOM 654 C CA . GLU A 1 83 ? -20.280 -12.118 9.216 1.00 39.59 83 GLU A CA 1
ATOM 655 C C . GLU A 1 83 ? -20.087 -13.617 9.000 1.00 39.59 83 GLU A C 1
ATOM 657 O O . GLU A 1 83 ? -19.068 -14.006 8.377 1.00 39.59 83 GLU A O 1
#

Sequence (83 aa):
IPQAAIEKAESAYPVIEPLKKAIPTERFAIAFFQNHPNYRDKCFAALGIAEPSKIIDGIDLMAADFNLNKTPRTFSESRQDWE

pLDDT: mean 80.06, std 11.82, range [39.59, 91.19]